Protein AF-A0A7S0MZF5-F1 (afdb_monomer_lite)

Radius of gyration: 17.82 Å; chains: 1; bounding box: 41×43×41 Å

Foldseek 3Di:
DDDDDDPVDDDP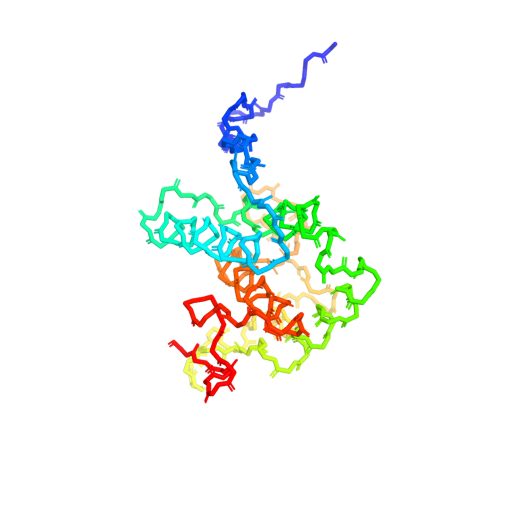DPDVCLPPPPDDLPDDPDLQSLLVSLLVVLLVVVVCVVVVVDDLQSLLPPVLVSSCVSCVVQDDPVVLVVLVVVLCVPQQDDPDDPPDPCVCCDQPPRGVQAPPVQWDQDPVPSDIGHDHPSSSSNLVSLLSSQSRCVVSVRHSVSSANPVCSHDD

Sequence (168 aa):
AACECPPALRPAPAGPRACGPAYSPANASGPSQLASELCAAFTAEQAKLHAGALSDALVGASYVDLFLGRATPLLDPAAAAAANRTFRAQFIFDERRPGDPSRGAGLRPRCQQCEADGKFDDFVSGERVELRDRRFDSVHAFRLIGYLLNLAGYPCRDLFNPAQPRRE

Organism: NCBI:txid1411642

pLDDT: mean 70.51, std 20.25, range [28.73, 96.0]

Secondary structure (DSSP, 8-state):
-PPPPPTT---S--STTTS-S----SS--SHHHHHHHHHHHHHHHHHHHHTT-S-HHHHHHHHHHHHHTT-TTT--HHHHHHHHHHHHHHT----S-TT-HHHHT-STT--SSS-TTSEEE-TTT--EEE---HHHHHHHHHHHHHHHHHHTT---TTT--TTSTT--

Structure (mmCIF, N/CA/C/O backbone):
data_AF-A0A7S0MZF5-F1
#
_entry.id   AF-A0A7S0MZF5-F1
#
loop_
_atom_site.group_PDB
_atom_site.id
_atom_site.type_symbol
_atom_site.label_atom_id
_atom_site.label_alt_id
_atom_site.label_comp_id
_atom_site.label_asym_id
_atom_site.label_entity_id
_atom_site.label_seq_id
_atom_site.pdbx_PDB_ins_code
_atom_site.Cartn_x
_atom_site.Cartn_y
_atom_site.Cartn_z
_atom_site.occupancy
_atom_site.B_iso_or_equiv
_atom_site.auth_seq_id
_atom_site.auth_comp_id
_atom_site.auth_asym_id
_atom_site.auth_atom_id
_atom_site.pdbx_PDB_model_num
ATOM 1 N N . ALA A 1 1 ? -17.175 27.966 -4.322 1.00 33.22 1 ALA A N 1
ATOM 2 C CA . ALA A 1 1 ? -17.728 27.657 -2.991 1.00 33.22 1 ALA A CA 1
ATOM 3 C C . ALA A 1 1 ? -16.681 26.853 -2.233 1.00 33.22 1 ALA A C 1
ATOM 5 O O . ALA A 1 1 ? -16.280 25.807 -2.727 1.00 33.22 1 ALA A O 1
ATOM 6 N N . ALA A 1 2 ? -16.152 27.395 -1.136 1.00 32.72 2 ALA A N 1
ATOM 7 C CA . ALA A 1 2 ? -15.180 26.709 -0.289 1.00 32.72 2 ALA A CA 1
ATOM 8 C C . ALA A 1 2 ? -15.937 25.829 0.716 1.00 32.72 2 ALA A C 1
ATOM 10 O O . ALA A 1 2 ? -16.908 26.288 1.311 1.00 32.72 2 ALA A O 1
ATOM 11 N N . CYS A 1 3 ? -15.533 24.568 0.857 1.00 32.56 3 CYS A N 1
ATOM 12 C CA . CYS A 1 3 ? -16.056 23.686 1.898 1.00 32.56 3 CYS A CA 1
ATOM 13 C C . CYS A 1 3 ? -15.299 23.975 3.198 1.00 32.56 3 CYS A C 1
ATOM 15 O O . CYS A 1 3 ? -14.083 23.791 3.242 1.00 32.56 3 CYS A O 1
ATOM 17 N N . GLU A 1 4 ? -15.998 24.419 4.239 1.00 31.89 4 GLU A N 1
ATOM 18 C CA . GLU A 1 4 ? -15.440 24.541 5.589 1.00 31.89 4 GLU A CA 1
ATOM 19 C C . GLU A 1 4 ? -15.869 23.336 6.434 1.00 31.89 4 GLU A C 1
ATOM 21 O O . GLU A 1 4 ? -17.052 23.004 6.509 1.00 31.89 4 GLU A O 1
ATOM 26 N N . CYS A 1 5 ? -14.898 22.660 7.055 1.00 28.91 5 CYS A N 1
ATOM 27 C CA . CYS A 1 5 ? -15.148 21.552 7.977 1.00 28.91 5 CYS A CA 1
ATOM 28 C C . CYS A 1 5 ? -15.344 22.064 9.421 1.00 28.91 5 CYS A C 1
ATOM 30 O O . CYS A 1 5 ? -14.641 22.992 9.832 1.00 28.91 5 CYS A O 1
ATOM 32 N N . PRO A 1 6 ? -16.236 21.444 10.222 1.00 35.25 6 PRO A N 1
ATOM 33 C CA . PRO A 1 6 ? -16.471 21.816 11.618 1.00 35.25 6 PRO A CA 1
ATOM 34 C C . PRO A 1 6 ? -15.203 21.709 12.488 1.00 35.25 6 PRO A C 1
ATOM 36 O O . PRO A 1 6 ? -14.436 20.759 12.336 1.00 35.25 6 PRO A O 1
ATOM 39 N N . PRO A 1 7 ? -14.990 22.608 13.468 1.00 41.22 7 PRO A N 1
ATOM 40 C CA . PRO A 1 7 ? -13.732 22.724 14.218 1.00 41.22 7 PRO A CA 1
ATOM 41 C C . PRO A 1 7 ? -13.361 21.502 15.079 1.00 41.22 7 PRO A C 1
ATOM 43 O O . PRO A 1 7 ? -12.192 21.353 15.431 1.00 41.22 7 PRO A O 1
ATOM 46 N N . ALA A 1 8 ? -14.320 20.621 15.390 1.00 38.09 8 ALA A N 1
ATOM 47 C CA . ALA A 1 8 ? -14.089 19.361 16.107 1.00 38.09 8 ALA A CA 1
ATOM 48 C C . ALA A 1 8 ? -13.552 18.230 15.203 1.00 38.09 8 ALA A C 1
ATOM 50 O O . ALA A 1 8 ? -12.954 17.274 15.686 1.00 38.09 8 ALA A O 1
ATOM 51 N N . LEU A 1 9 ? -13.710 18.371 13.885 1.00 37.09 9 LEU A N 1
ATOM 52 C CA . LEU A 1 9 ? -13.151 17.511 12.851 1.00 37.09 9 LEU A CA 1
ATOM 53 C C . LEU A 1 9 ? -12.118 18.346 12.101 1.00 37.09 9 LEU A C 1
ATOM 55 O O . LEU A 1 9 ? -12.387 18.850 11.016 1.00 37.09 9 LEU A O 1
ATOM 59 N N . ARG A 1 10 ? -10.934 18.539 12.684 1.00 36.06 10 ARG A N 1
ATOM 60 C CA . ARG A 1 10 ? -9.774 18.983 11.906 1.00 36.06 10 ARG A CA 1
ATOM 61 C C . ARG A 1 10 ? -9.143 17.744 11.262 1.00 36.06 10 ARG A C 1
ATOM 63 O O . ARG A 1 10 ? -8.283 17.134 11.901 1.00 36.06 10 ARG A O 1
ATOM 70 N N . PRO A 1 11 ? -9.502 17.337 10.025 1.00 39.50 11 PRO A N 1
ATOM 71 C CA . PRO A 1 11 ? -8.542 16.587 9.238 1.00 39.50 11 PRO A CA 1
ATOM 72 C C . PRO A 1 11 ? -7.289 17.464 9.146 1.00 39.50 11 PRO A C 1
ATOM 74 O O . PRO A 1 11 ? -7.386 18.690 9.025 1.00 39.50 11 PRO A O 1
ATOM 77 N N . ALA A 1 12 ? -6.113 16.849 9.285 1.00 37.72 12 ALA A N 1
ATOM 78 C CA . ALA A 1 12 ? -4.847 17.541 9.084 1.00 37.72 12 ALA A CA 1
ATOM 79 C C . ALA A 1 12 ? -4.943 18.413 7.813 1.00 37.72 12 ALA A C 1
ATOM 81 O O . ALA A 1 12 ? -5.533 17.967 6.827 1.00 37.72 12 ALA A O 1
ATOM 82 N N . PRO A 1 13 ? -4.450 19.663 7.851 1.00 34.53 13 PRO A N 1
ATOM 83 C CA . PRO A 1 13 ? -4.796 20.694 6.880 1.00 34.53 13 PRO A CA 1
ATOM 84 C C . PRO A 1 13 ? -4.647 20.196 5.440 1.00 34.53 13 PRO A C 1
ATOM 86 O O . PRO A 1 13 ? -3.541 19.880 4.997 1.00 34.53 13 PRO A O 1
ATOM 89 N N . ALA A 1 14 ? -5.766 20.175 4.707 1.00 34.41 14 ALA A N 1
ATOM 90 C CA . ALA A 1 14 ? -5.806 20.021 3.259 1.00 34.41 14 ALA A CA 1
ATOM 91 C C . ALA A 1 14 ? -5.249 21.295 2.602 1.00 34.41 14 ALA A C 1
ATOM 93 O O . ALA A 1 14 ? -5.982 22.165 2.148 1.00 34.41 14 ALA A O 1
ATOM 94 N N . GLY A 1 15 ? -3.926 21.438 2.640 1.00 28.73 15 GLY A N 1
ATOM 95 C CA . GLY A 1 15 ? -3.170 22.443 1.896 1.00 28.73 15 GLY A CA 1
ATOM 96 C C . GLY A 1 15 ? -2.268 21.782 0.849 1.00 28.73 15 GLY A C 1
ATOM 97 O O . GLY A 1 15 ? -2.278 20.560 0.720 1.00 28.73 15 GLY A O 1
ATOM 98 N N . PRO A 1 16 ? -1.389 22.531 0.165 1.00 29.75 16 PRO A N 1
ATOM 99 C CA . PRO A 1 16 ? -0.360 21.974 -0.729 1.00 29.75 16 PRO A CA 1
ATOM 100 C C . PRO A 1 16 ? 0.644 21.020 -0.036 1.00 29.75 16 PRO A C 1
ATOM 102 O O . PRO A 1 16 ? 1.550 20.518 -0.686 1.00 29.75 16 PRO A O 1
ATOM 105 N N . ARG A 1 17 ? 0.485 20.776 1.278 1.00 33.94 17 ARG A N 1
ATOM 106 C CA . ARG A 1 17 ? 1.164 19.743 2.081 1.00 33.94 17 ARG A CA 1
ATOM 107 C C . ARG A 1 17 ? 0.350 18.450 2.283 1.00 33.94 17 ARG A C 1
ATOM 109 O O . ARG A 1 17 ? 0.895 17.490 2.816 1.00 33.94 17 ARG A O 1
ATOM 116 N N . ALA A 1 18 ? -0.940 18.428 1.937 1.00 34.97 18 ALA A N 1
ATOM 117 C CA . ALA A 1 18 ? -1.790 17.233 2.020 1.00 34.97 18 ALA A CA 1
ATOM 118 C C . ALA A 1 18 ? -1.563 16.291 0.836 1.00 34.97 18 ALA A C 1
ATOM 120 O O . ALA A 1 18 ? -1.569 15.072 0.992 1.00 34.97 18 ALA A O 1
ATOM 121 N N . CYS A 1 19 ? -1.243 16.859 -0.324 1.00 35.03 19 CYS A N 1
ATOM 122 C CA . CYS A 1 19 ? -0.355 16.198 -1.258 1.00 35.03 19 CYS A CA 1
ATOM 123 C C . CYS A 1 19 ? 1.027 16.270 -0.604 1.00 35.03 19 CYS A C 1
ATOM 125 O O . CYS A 1 19 ? 1.536 17.370 -0.398 1.00 35.03 19 CYS A O 1
ATOM 127 N N . GLY A 1 20 ? 1.620 15.143 -0.212 1.00 37.50 20 GLY A N 1
ATOM 128 C CA . GLY A 1 20 ? 3.031 15.126 0.182 1.00 37.50 20 GLY A CA 1
ATOM 129 C C . GLY A 1 20 ? 3.921 15.769 -0.900 1.00 37.50 20 GLY A C 1
ATOM 130 O O . GLY A 1 20 ? 3.422 16.137 -1.970 1.00 37.50 20 GLY A O 1
ATOM 131 N N . PRO A 1 21 ? 5.239 15.913 -0.667 1.00 41.22 21 PRO A N 1
ATOM 132 C CA . PRO A 1 21 ? 6.139 16.403 -1.710 1.00 41.22 21 PRO A CA 1
ATOM 133 C C . PRO A 1 21 ? 5.856 15.672 -3.027 1.00 41.22 21 PRO A C 1
ATOM 135 O O . PRO A 1 21 ? 5.532 14.482 -3.018 1.00 41.22 21 PRO A O 1
ATOM 138 N N . ALA A 1 22 ? 5.923 16.381 -4.156 1.00 42.22 22 ALA A N 1
ATOM 139 C CA . ALA A 1 22 ? 5.801 15.738 -5.454 1.00 42.22 22 ALA A CA 1
ATOM 140 C C . ALA A 1 22 ? 6.894 14.670 -5.544 1.00 42.22 22 ALA A C 1
ATOM 142 O O . ALA A 1 22 ? 8.061 14.998 -5.743 1.00 42.22 22 ALA A O 1
ATOM 143 N N . TYR A 1 23 ? 6.545 13.396 -5.344 1.00 48.97 23 TYR A N 1
ATOM 144 C CA . TYR A 1 23 ? 7.491 12.343 -5.650 1.00 48.97 23 TYR A CA 1
ATOM 145 C C . TYR A 1 23 ? 7.514 12.259 -7.175 1.00 48.97 23 TYR A C 1
ATOM 147 O O . TYR A 1 23 ? 6.557 11.822 -7.809 1.00 48.97 23 TYR A O 1
ATOM 155 N N . SER A 1 24 ? 8.565 12.774 -7.780 1.00 49.44 24 SER A N 1
ATOM 156 C CA . SER A 1 24 ? 8.981 12.338 -9.102 1.00 49.44 24 SER A CA 1
ATOM 157 C C . SER A 1 24 ? 10.266 11.557 -8.884 1.00 49.44 24 SER A C 1
ATOM 159 O O . SER A 1 24 ? 11.098 12.026 -8.102 1.00 49.44 24 SER A O 1
ATOM 161 N N . PRO A 1 25 ? 10.437 10.379 -9.509 1.00 56.38 25 PRO A N 1
ATOM 162 C CA . PRO A 1 25 ? 11.751 9.757 -9.571 1.00 56.38 25 PRO A CA 1
ATOM 163 C C . PRO A 1 25 ? 12.695 10.790 -10.182 1.00 56.38 25 PRO A C 1
ATOM 165 O O . PRO A 1 25 ? 12.463 11.272 -11.292 1.00 56.38 25 PRO A O 1
ATOM 168 N N . ALA A 1 26 ? 13.657 11.254 -9.389 1.00 57.75 26 ALA A N 1
ATOM 169 C CA . ALA A 1 26 ? 14.391 12.463 -9.724 1.00 57.75 26 ALA A CA 1
ATOM 170 C C . ALA A 1 26 ? 15.316 12.222 -10.920 1.00 57.75 26 ALA A C 1
ATOM 172 O O . ALA A 1 26 ? 15.573 13.165 -11.658 1.00 57.75 26 ALA A O 1
ATOM 173 N N . ASN A 1 27 ? 15.801 10.984 -11.115 1.00 61.09 27 ASN A N 1
ATOM 174 C CA . ASN A 1 27 ? 16.871 10.687 -12.070 1.00 61.09 27 ASN A CA 1
ATOM 175 C C . ASN A 1 27 ? 16.862 9.242 -12.622 1.00 61.09 27 ASN A C 1
ATOM 177 O O . ASN A 1 27 ? 17.874 8.802 -13.173 1.00 61.09 27 ASN A O 1
ATOM 181 N N . ALA A 1 28 ? 15.766 8.485 -12.495 1.00 65.56 28 ALA A N 1
ATOM 182 C CA . ALA A 1 28 ? 15.746 7.091 -12.932 1.00 65.56 28 ALA A CA 1
ATOM 183 C C . ALA A 1 28 ? 15.903 6.958 -14.459 1.00 65.56 28 ALA A C 1
ATOM 185 O O . ALA A 1 28 ? 15.006 7.300 -15.227 1.00 65.56 28 ALA A O 1
ATOM 186 N N . SER A 1 29 ? 17.028 6.391 -14.897 1.00 74.12 29 SER A N 1
ATOM 187 C CA . SER A 1 29 ? 17.327 6.131 -16.316 1.00 74.12 29 SER A CA 1
ATOM 188 C C . SER A 1 29 ? 16.887 4.741 -16.799 1.00 74.12 29 SER A C 1
ATOM 190 O O . SER A 1 29 ? 17.049 4.406 -17.971 1.00 74.12 29 SER A O 1
ATOM 192 N N . GLY A 1 30 ? 16.298 3.923 -15.918 1.00 84.62 30 GLY A N 1
ATOM 193 C CA . GLY A 1 30 ? 15.778 2.601 -16.266 1.00 84.62 30 GLY A CA 1
ATOM 194 C C . GLY A 1 30 ? 15.015 1.904 -15.130 1.00 84.62 30 GLY A C 1
ATOM 195 O O . GLY A 1 30 ? 14.991 2.410 -14.004 1.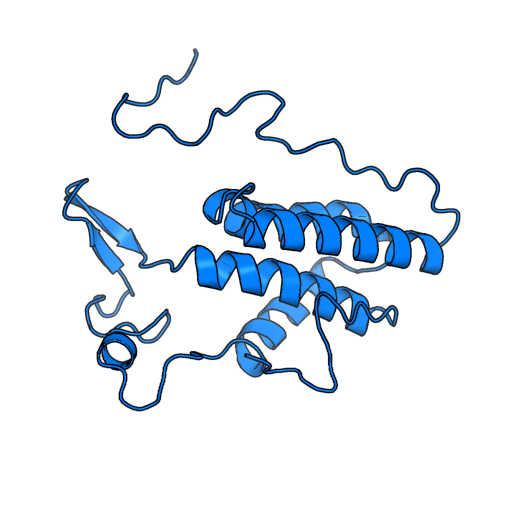00 84.62 30 GLY A O 1
ATOM 196 N N . PRO A 1 31 ? 14.418 0.724 -15.400 1.00 86.38 31 PRO A N 1
ATOM 197 C CA . PRO A 1 31 ? 13.526 0.025 -14.468 1.00 86.38 31 PRO A CA 1
ATOM 198 C C . PRO A 1 31 ? 14.139 -0.263 -13.091 1.00 86.38 31 PRO A C 1
ATOM 200 O O . PRO A 1 31 ? 13.515 0.002 -12.066 1.00 86.38 31 PRO A O 1
ATOM 203 N N . SER A 1 32 ? 15.391 -0.726 -13.043 1.00 89.50 32 SER A N 1
ATOM 204 C CA . SER A 1 32 ? 16.072 -1.034 -11.778 1.00 89.50 32 SER A CA 1
ATOM 205 C C . SER A 1 32 ? 16.346 0.212 -10.929 1.00 89.50 32 SER A C 1
ATOM 207 O O . SER A 1 32 ? 16.192 0.168 -9.710 1.00 89.50 32 SER A O 1
ATOM 209 N N . GLN A 1 33 ? 16.731 1.331 -11.557 1.00 88.25 33 GLN A N 1
ATOM 210 C CA . GLN A 1 33 ? 16.928 2.600 -10.845 1.00 88.25 33 GLN A CA 1
ATOM 211 C C . GLN A 1 33 ? 15.599 3.150 -10.337 1.00 88.25 33 GLN A C 1
ATOM 213 O O . GLN A 1 33 ? 15.518 3.532 -9.175 1.00 88.25 33 GLN A O 1
ATOM 218 N N . LEU A 1 34 ? 14.546 3.107 -11.160 1.00 89.50 34 LEU A N 1
ATOM 219 C CA . LEU A 1 34 ? 13.204 3.507 -10.743 1.00 89.50 34 LEU A CA 1
ATOM 220 C C . LEU A 1 34 ? 12.735 2.687 -9.536 1.00 89.50 34 LEU A C 1
ATOM 222 O O . LEU A 1 34 ? 12.266 3.252 -8.553 1.00 89.50 34 LEU A O 1
ATOM 226 N N . ALA A 1 35 ? 12.905 1.365 -9.571 1.00 92.19 35 ALA A N 1
ATOM 227 C CA . ALA A 1 35 ? 12.523 0.500 -8.461 1.00 92.19 35 ALA A CA 1
ATOM 228 C C . ALA A 1 35 ? 13.323 0.797 -7.181 1.00 92.19 35 ALA A C 1
ATOM 230 O O . ALA A 1 35 ? 12.748 0.821 -6.093 1.00 92.19 35 ALA A O 1
ATOM 231 N N . SER A 1 36 ? 14.627 1.074 -7.302 1.00 91.50 36 SER A N 1
ATOM 232 C CA . SER A 1 36 ? 15.472 1.468 -6.168 1.00 91.50 36 SER A CA 1
ATOM 233 C C . SER A 1 36 ? 15.068 2.825 -5.588 1.00 91.50 36 SER A C 1
ATOM 235 O O . SER A 1 36 ? 15.013 2.968 -4.367 1.00 91.50 36 SER A O 1
ATOM 237 N N . GLU A 1 37 ? 14.770 3.813 -6.437 1.00 91.50 37 GLU A N 1
ATOM 238 C CA . GLU A 1 37 ? 14.294 5.135 -6.015 1.00 91.50 37 GLU A CA 1
ATOM 239 C C . GLU A 1 37 ? 12.939 5.032 -5.307 1.00 91.50 37 GLU A C 1
ATOM 241 O O . GLU A 1 37 ? 12.752 5.624 -4.245 1.00 91.50 37 GLU A O 1
ATOM 246 N N . LEU A 1 38 ? 12.012 4.230 -5.843 1.00 92.12 38 LEU A N 1
ATOM 247 C CA . LEU A 1 38 ? 10.714 3.977 -5.219 1.00 92.12 38 LEU A CA 1
ATOM 248 C C . LEU A 1 38 ? 10.865 3.250 -3.880 1.00 92.12 38 LEU A C 1
ATOM 250 O O . LEU A 1 38 ? 10.254 3.668 -2.900 1.00 92.12 38 LEU A O 1
ATOM 254 N N . CYS A 1 39 ? 11.699 2.210 -3.805 1.00 94.62 39 CYS A N 1
ATOM 255 C CA . CYS A 1 39 ? 11.976 1.518 -2.547 1.00 94.62 39 CYS A CA 1
ATOM 256 C C . CYS A 1 39 ? 12.503 2.496 -1.486 1.00 94.62 39 CYS A C 1
ATOM 258 O O . CYS A 1 39 ? 11.902 2.624 -0.423 1.00 94.62 39 CYS A O 1
ATOM 260 N N . ALA A 1 40 ? 13.550 3.265 -1.801 1.00 93.25 40 ALA A N 1
ATOM 261 C CA . ALA A 1 40 ? 14.124 4.239 -0.874 1.00 93.25 40 ALA A CA 1
ATOM 262 C C . ALA A 1 40 ? 13.106 5.308 -0.436 1.00 93.25 40 ALA A C 1
ATOM 264 O O . ALA A 1 40 ? 13.008 5.621 0.752 1.00 93.25 40 ALA A O 1
ATOM 265 N N . ALA A 1 41 ? 12.320 5.841 -1.377 1.00 91.31 41 ALA A N 1
ATOM 266 C CA . ALA A 1 41 ? 11.315 6.855 -1.087 1.00 91.31 41 ALA A CA 1
ATOM 267 C C . ALA A 1 41 ? 10.239 6.333 -0.126 1.00 91.31 41 ALA A C 1
ATOM 269 O O . ALA A 1 41 ? 9.966 6.967 0.891 1.00 91.31 41 ALA A O 1
ATOM 270 N N . PHE A 1 42 ? 9.651 5.167 -0.402 1.00 92.44 42 PHE A N 1
ATOM 271 C CA . PHE A 1 42 ? 8.574 4.631 0.430 1.00 92.44 42 PHE A CA 1
ATOM 272 C C . PHE A 1 42 ? 9.075 4.059 1.766 1.00 92.44 42 PHE A C 1
ATOM 274 O O . PHE A 1 42 ? 8.356 4.176 2.757 1.00 92.44 42 PHE A O 1
ATOM 281 N N . THR A 1 43 ? 10.314 3.559 1.850 1.00 93.69 43 THR A N 1
ATOM 282 C CA . THR A 1 43 ? 10.965 3.237 3.136 1.00 93.69 43 THR A CA 1
ATOM 283 C C . THR A 1 43 ? 11.132 4.488 4.002 1.00 93.69 43 THR A C 1
ATOM 285 O O . THR A 1 43 ? 10.825 4.466 5.195 1.00 93.69 43 THR A O 1
ATOM 288 N N . ALA A 1 44 ? 11.550 5.616 3.418 1.00 90.56 44 ALA A N 1
ATOM 289 C CA . ALA A 1 44 ? 11.664 6.872 4.159 1.00 90.56 44 ALA A CA 1
ATOM 290 C C . ALA A 1 44 ? 10.301 7.370 4.678 1.00 90.56 44 ALA A C 1
ATOM 292 O O . ALA A 1 44 ? 10.212 7.890 5.790 1.00 90.56 44 ALA A O 1
ATOM 293 N N . GLU A 1 45 ? 9.223 7.191 3.912 1.00 88.56 45 GLU A N 1
ATOM 294 C CA . GLU A 1 45 ? 7.871 7.541 4.366 1.00 88.56 45 GLU A CA 1
ATOM 295 C C . GLU A 1 45 ? 7.337 6.602 5.449 1.00 88.56 45 GLU A C 1
ATOM 297 O O . GLU A 1 45 ? 6.704 7.062 6.401 1.00 88.56 45 GLU A O 1
ATOM 302 N N . GLN A 1 46 ? 7.643 5.307 5.363 1.00 90.31 46 GLN A N 1
ATOM 303 C CA . GLN A 1 46 ? 7.342 4.359 6.430 1.00 90.31 46 GLN A CA 1
ATOM 304 C C . GLN A 1 46 ? 8.043 4.776 7.733 1.00 90.31 46 GLN A C 1
ATOM 306 O O . GLN A 1 46 ? 7.423 4.776 8.797 1.00 90.31 46 GLN A O 1
ATOM 311 N N . ALA A 1 47 ? 9.300 5.228 7.664 1.00 88.12 47 ALA A N 1
ATOM 312 C CA . ALA A 1 47 ? 10.010 5.752 8.830 1.00 88.12 47 ALA A CA 1
ATOM 313 C C . ALA A 1 47 ? 9.313 6.988 9.433 1.00 88.12 47 ALA A C 1
ATOM 315 O O . ALA A 1 47 ? 9.175 7.077 10.653 1.00 88.12 47 ALA A O 1
ATOM 316 N N . LYS A 1 48 ? 8.793 7.910 8.606 1.00 84.12 48 LYS A N 1
ATOM 317 C CA . LYS A 1 48 ? 7.987 9.050 9.090 1.00 84.12 48 LYS A CA 1
ATOM 318 C C . LYS A 1 48 ? 6.682 8.600 9.743 1.00 84.12 48 LYS A C 1
ATOM 320 O O . LYS A 1 48 ? 6.298 9.161 10.769 1.00 84.12 48 LYS A O 1
ATOM 325 N N . LEU A 1 49 ? 6.021 7.586 9.183 1.00 82.81 49 LEU A N 1
ATOM 326 C CA . LEU A 1 49 ? 4.834 6.970 9.773 1.00 82.81 49 LEU A CA 1
ATOM 327 C C . LEU A 1 49 ? 5.150 6.341 11.145 1.00 82.81 49 LEU A C 1
ATOM 329 O O . LEU A 1 49 ? 4.356 6.467 12.077 1.00 82.81 49 LEU A O 1
ATOM 333 N N . HIS A 1 50 ? 6.297 5.674 11.301 1.00 82.06 50 HIS A N 1
ATOM 334 C CA . HIS A 1 50 ? 6.752 5.144 12.594 1.00 82.06 50 HIS A CA 1
ATOM 335 C C . HIS A 1 50 ? 7.136 6.241 13.591 1.00 82.06 50 HIS A C 1
ATOM 337 O O . HIS A 1 50 ? 6.865 6.096 14.779 1.00 82.06 50 HIS A O 1
ATOM 343 N N . ALA A 1 51 ? 7.689 7.356 13.116 1.00 83.00 51 ALA A N 1
ATOM 344 C CA . ALA A 1 51 ? 8.006 8.522 13.937 1.00 83.00 51 ALA A CA 1
ATOM 345 C C . ALA A 1 51 ? 6.777 9.387 14.297 1.00 83.00 51 ALA A C 1
ATOM 347 O O . ALA A 1 51 ? 6.932 10.417 14.950 1.00 83.00 51 ALA A O 1
ATOM 348 N N . GLY A 1 52 ? 5.567 9.022 13.849 1.00 77.38 52 GLY A N 1
ATOM 349 C CA . GLY A 1 52 ? 4.343 9.804 14.075 1.00 77.38 52 GLY A CA 1
ATOM 350 C C . GLY A 1 52 ? 4.274 11.116 13.283 1.00 77.38 52 GLY A C 1
ATOM 351 O O . GLY A 1 52 ? 3.387 11.934 13.510 1.00 77.38 52 GLY A O 1
ATOM 352 N N . ALA A 1 53 ? 5.188 11.325 12.332 1.00 80.56 53 ALA A N 1
ATOM 353 C CA . ALA A 1 53 ? 5.232 12.508 11.475 1.00 80.56 53 ALA A CA 1
ATOM 354 C C . ALA A 1 53 ? 4.265 12.417 10.279 1.00 80.56 53 ALA A C 1
ATOM 356 O O . ALA A 1 53 ? 4.154 13.363 9.498 1.00 80.56 53 ALA A O 1
ATOM 357 N N . LEU A 1 54 ? 3.581 11.280 10.120 1.00 78.12 54 LEU A N 1
ATOM 358 C CA . LEU A 1 54 ? 2.693 11.001 9.001 1.00 78.12 54 LEU A CA 1
ATOM 359 C C . LEU A 1 54 ? 1.373 10.399 9.487 1.00 78.12 54 LEU A C 1
ATOM 361 O O . LEU A 1 54 ? 1.362 9.541 10.363 1.00 78.12 54 LEU A O 1
ATOM 365 N N . SER A 1 55 ? 0.258 10.866 8.923 1.00 81.50 55 SER A N 1
ATOM 366 C CA . SER A 1 55 ? -1.079 10.422 9.327 1.00 81.50 55 SER A CA 1
ATOM 367 C C . SER A 1 55 ? -1.396 9.030 8.786 1.00 81.50 55 SER A C 1
ATOM 369 O O . SER A 1 55 ? -1.392 8.830 7.572 1.00 81.50 55 SER A O 1
ATOM 371 N N . ASP A 1 56 ? -1.787 8.105 9.664 1.00 71.69 56 ASP A N 1
ATOM 372 C CA . ASP A 1 56 ? -2.254 6.767 9.281 1.00 71.69 56 ASP A CA 1
ATOM 373 C C . ASP A 1 56 ? -3.425 6.808 8.283 1.00 71.69 56 ASP A C 1
ATOM 375 O O . ASP A 1 56 ? -3.471 6.030 7.331 1.00 71.69 56 ASP A O 1
ATOM 379 N N . ALA A 1 57 ? -4.344 7.767 8.458 1.00 71.38 57 ALA A N 1
ATOM 380 C CA . ALA A 1 57 ? -5.486 7.956 7.564 1.00 71.38 57 ALA A CA 1
ATOM 381 C C . ALA A 1 57 ? -5.045 8.304 6.135 1.00 71.38 57 ALA A C 1
ATOM 383 O O . ALA A 1 57 ? -5.600 7.781 5.173 1.00 71.38 57 ALA A O 1
ATOM 384 N N . LEU A 1 58 ? -4.032 9.167 6.005 1.00 78.12 58 LEU A N 1
ATOM 385 C CA . LEU A 1 58 ? -3.484 9.572 4.712 1.00 78.12 58 LEU A CA 1
ATOM 386 C C . LEU A 1 58 ? -2.727 8.421 4.039 1.00 78.12 58 LEU A C 1
ATOM 388 O O . LEU A 1 58 ? -2.859 8.223 2.833 1.00 78.12 58 LEU A O 1
ATOM 392 N N . VAL A 1 59 ? -1.957 7.643 4.808 1.00 78.25 59 VAL A N 1
ATOM 393 C CA . VAL A 1 59 ? -1.248 6.475 4.261 1.00 78.25 59 VAL A CA 1
ATOM 394 C C . VAL A 1 59 ? -2.225 5.455 3.712 1.00 78.25 59 VAL A C 1
ATOM 396 O O . VAL A 1 59 ? -2.124 5.089 2.541 1.00 78.25 59 VAL A O 1
ATOM 399 N N . GLY A 1 60 ? -3.176 5.022 4.542 1.00 73.94 60 GLY A N 1
ATOM 400 C CA . GLY A 1 60 ? -4.140 3.995 4.162 1.00 73.94 60 GLY A CA 1
ATOM 401 C C . GLY A 1 60 ? -5.013 4.404 2.974 1.00 73.94 60 GLY A C 1
ATOM 402 O O . GLY A 1 60 ? -5.426 3.541 2.205 1.00 73.94 60 GLY A O 1
ATOM 403 N N . ALA A 1 61 ? -5.266 5.706 2.798 1.00 71.81 61 ALA A N 1
ATOM 404 C CA . ALA A 1 61 ? -6.084 6.218 1.704 1.00 71.81 61 ALA A CA 1
ATOM 405 C C . ALA A 1 61 ? -5.327 6.388 0.377 1.00 71.81 61 ALA A C 1
ATOM 407 O O . ALA A 1 61 ? -5.940 6.204 -0.668 1.00 71.81 61 ALA A O 1
ATOM 408 N N . SER A 1 62 ? -4.037 6.753 0.401 1.00 80.06 62 SER A N 1
ATOM 409 C CA . SER A 1 62 ? -3.415 7.371 -0.786 1.00 80.06 62 SER A CA 1
ATOM 410 C C . SER A 1 62 ? -2.057 6.800 -1.193 1.00 80.06 62 SER A C 1
ATOM 412 O O . SER A 1 62 ? -1.635 6.994 -2.332 1.00 80.06 62 SER A O 1
ATOM 414 N N . TYR A 1 63 ? -1.322 6.129 -0.301 1.00 87.75 63 TYR A N 1
ATOM 415 C CA . TYR A 1 63 ? 0.090 5.810 -0.569 1.00 87.75 63 TYR A CA 1
ATOM 416 C C . TYR A 1 63 ? 0.287 4.692 -1.593 1.00 87.75 63 TYR A C 1
ATOM 418 O O . TYR A 1 63 ? 1.256 4.722 -2.352 1.00 87.75 63 TYR A O 1
ATOM 426 N N . VAL A 1 64 ? -0.648 3.744 -1.660 1.00 88.50 64 VAL A N 1
ATOM 427 C CA . VAL A 1 64 ? -0.637 2.698 -2.691 1.00 88.50 64 VAL A CA 1
ATOM 428 C C . VAL A 1 64 ? -0.886 3.312 -4.068 1.00 88.50 64 VAL A C 1
ATOM 430 O O . VAL A 1 64 ? -0.130 3.035 -4.992 1.00 88.50 64 VAL A O 1
ATOM 433 N N . ASP A 1 65 ? -1.862 4.210 -4.202 1.00 85.38 65 ASP A N 1
ATOM 434 C CA . ASP A 1 65 ? -2.155 4.880 -5.477 1.00 85.38 65 ASP A CA 1
ATOM 435 C C . ASP A 1 65 ? -0.999 5.786 -5.918 1.00 85.38 65 ASP A C 1
ATOM 437 O O . ASP A 1 65 ? -0.597 5.785 -7.083 1.00 85.38 65 ASP A O 1
ATOM 441 N N . LEU A 1 66 ? -0.396 6.503 -4.965 1.00 86.69 66 LEU A N 1
ATOM 442 C CA . LEU A 1 66 ? 0.814 7.295 -5.184 1.00 86.69 66 LEU A CA 1
ATOM 443 C C . LEU A 1 66 ? 2.001 6.445 -5.654 1.00 86.69 66 LEU A C 1
ATOM 445 O O . LEU A 1 66 ? 2.823 6.925 -6.437 1.00 86.69 66 LEU A O 1
ATOM 449 N N . PHE A 1 67 ? 2.129 5.213 -5.163 1.00 90.44 67 PHE A N 1
ATOM 450 C CA . PHE A 1 67 ? 3.134 4.271 -5.643 1.00 90.44 67 PHE A CA 1
ATOM 451 C C . PHE A 1 67 ? 2.798 3.792 -7.059 1.00 90.44 67 PHE A C 1
ATOM 453 O O . PHE A 1 67 ? 3.636 3.901 -7.954 1.00 90.44 67 PHE A O 1
ATOM 460 N N . LEU A 1 68 ? 1.567 3.325 -7.285 1.00 88.06 68 LEU A N 1
ATOM 461 C CA . LEU A 1 68 ? 1.129 2.778 -8.570 1.00 88.06 68 LEU A CA 1
ATOM 462 C C . LEU A 1 68 ? 1.247 3.794 -9.705 1.00 88.06 68 LEU A C 1
ATOM 464 O O . LEU A 1 68 ? 1.725 3.438 -10.777 1.00 88.06 68 LEU A O 1
ATOM 468 N N . GLY A 1 69 ? 0.914 5.065 -9.462 1.00 83.81 69 GLY A N 1
ATOM 469 C CA . GLY A 1 69 ? 1.065 6.130 -10.458 1.00 83.81 69 GLY A CA 1
ATOM 470 C C . GLY A 1 69 ? 2.508 6.337 -10.942 1.00 83.81 69 GLY A C 1
ATOM 471 O O . GLY A 1 69 ? 2.717 6.837 -12.043 1.00 83.81 69 GLY A O 1
ATOM 472 N N . ARG A 1 70 ? 3.507 5.924 -10.151 1.00 84.62 70 ARG A N 1
ATOM 473 C CA . ARG A 1 70 ? 4.944 6.055 -10.466 1.00 84.62 70 ARG A CA 1
ATOM 474 C C . ARG A 1 70 ? 5.580 4.755 -10.911 1.00 84.62 70 ARG A C 1
ATOM 476 O O . ARG A 1 70 ? 6.572 4.767 -11.631 1.00 84.62 70 ARG A O 1
ATOM 483 N N . ALA A 1 71 ? 5.015 3.644 -10.464 1.00 87.81 71 ALA A N 1
ATOM 484 C CA . ALA A 1 71 ? 5.453 2.312 -10.820 1.00 87.81 71 ALA A CA 1
ATOM 485 C C . ALA A 1 71 ? 4.833 1.825 -12.138 1.00 87.81 71 ALA A C 1
ATOM 487 O O . ALA A 1 71 ? 5.058 0.676 -12.493 1.00 87.81 71 ALA A O 1
ATOM 488 N N . THR A 1 72 ? 4.105 2.664 -12.886 1.00 83.19 72 THR A N 1
ATOM 489 C CA . THR A 1 72 ? 3.538 2.312 -14.203 1.00 83.19 72 THR A CA 1
ATOM 490 C C . THR A 1 72 ? 4.546 1.696 -15.187 1.00 83.19 72 THR A C 1
ATOM 492 O O . THR A 1 72 ? 4.140 0.795 -15.916 1.00 83.19 72 THR A O 1
ATOM 495 N N . PRO A 1 73 ? 5.851 2.060 -15.209 1.00 84.62 73 PRO A N 1
ATOM 496 C CA . PRO A 1 73 ? 6.824 1.381 -16.072 1.00 84.62 73 PRO A CA 1
ATOM 497 C C . PRO A 1 73 ? 7.253 -0.004 -15.558 1.00 84.62 73 PRO A C 1
ATOM 499 O O . PRO A 1 73 ? 7.898 -0.751 -16.286 1.00 84.62 73 PRO A O 1
ATOM 502 N N . LEU A 1 74 ? 6.954 -0.326 -14.296 1.00 86.00 74 LEU A N 1
ATOM 503 C CA . LEU A 1 74 ? 7.353 -1.561 -13.612 1.00 86.00 74 LEU A CA 1
ATOM 504 C C . LEU A 1 74 ? 6.187 -2.538 -13.428 1.00 86.00 74 LEU A C 1
ATOM 506 O O . LEU A 1 74 ? 6.405 -3.740 -13.301 1.00 86.00 74 LEU A O 1
ATOM 510 N N . LEU A 1 75 ? 4.964 -2.019 -13.333 1.00 89.44 75 LEU A N 1
ATOM 511 C CA . LEU A 1 75 ? 3.791 -2.742 -12.865 1.00 89.44 75 LEU A CA 1
ATOM 512 C C . LEU A 1 75 ? 2.573 -2.420 -13.721 1.00 89.44 75 LEU A C 1
ATOM 514 O O . LEU A 1 75 ? 2.206 -1.260 -13.905 1.00 89.44 75 LEU A O 1
ATOM 518 N N . ASP A 1 76 ? 1.887 -3.477 -14.145 1.00 86.81 76 ASP A N 1
ATOM 519 C CA . ASP A 1 76 ? 0.548 -3.371 -14.704 1.00 86.81 76 ASP A CA 1
ATOM 520 C C . ASP A 1 76 ? -0.484 -3.108 -13.581 1.00 86.81 76 ASP A C 1
ATOM 522 O O . ASP A 1 76 ? -0.522 -3.858 -12.596 1.00 86.81 76 ASP A O 1
ATOM 526 N N . PRO A 1 77 ? -1.346 -2.079 -13.698 1.00 81.69 77 PRO A N 1
ATOM 527 C CA . PRO A 1 77 ? -2.343 -1.763 -12.675 1.00 81.69 77 PRO A CA 1
ATOM 528 C C . PRO A 1 77 ? -3.320 -2.907 -12.372 1.00 81.69 77 PRO A C 1
ATOM 530 O O . PRO A 1 77 ? -3.702 -3.099 -11.213 1.00 81.69 77 PRO A O 1
ATOM 533 N N . ALA A 1 78 ? -3.721 -3.697 -13.376 1.00 83.56 78 ALA A N 1
ATOM 534 C CA . ALA A 1 78 ? -4.644 -4.811 -13.161 1.00 83.56 78 ALA A CA 1
ATOM 535 C C . ALA A 1 78 ? -3.961 -5.962 -12.403 1.00 83.56 78 ALA A C 1
ATOM 537 O O . ALA A 1 78 ? -4.541 -6.519 -11.460 1.00 83.56 78 ALA A O 1
ATOM 538 N N . ALA A 1 79 ? -2.706 -6.264 -12.742 1.00 84.12 79 ALA A N 1
ATOM 539 C CA . ALA A 1 79 ? -1.867 -7.200 -12.006 1.00 84.12 79 ALA A CA 1
ATOM 540 C C . ALA A 1 79 ? -1.629 -6.736 -10.560 1.00 84.12 79 ALA A C 1
ATOM 542 O O . ALA A 1 79 ? -1.743 -7.541 -9.634 1.00 84.12 79 ALA A O 1
ATOM 543 N N . ALA A 1 80 ? -1.390 -5.441 -10.336 1.00 87.50 80 ALA A N 1
ATOM 544 C CA . ALA A 1 80 ? -1.230 -4.884 -8.994 1.00 87.50 80 ALA A CA 1
ATOM 545 C C . ALA A 1 80 ? -2.514 -5.001 -8.151 1.00 87.50 80 ALA A C 1
ATOM 547 O O . ALA A 1 80 ? -2.459 -5.362 -6.972 1.00 87.50 80 ALA A O 1
ATOM 548 N N . ALA A 1 81 ? -3.687 -4.781 -8.752 1.00 85.75 81 ALA A N 1
ATOM 549 C CA . ALA A 1 81 ? -4.969 -4.981 -8.079 1.00 85.75 81 ALA A CA 1
ATOM 550 C C . ALA A 1 81 ? -5.211 -6.458 -7.712 1.00 85.75 81 ALA A C 1
ATOM 552 O O . ALA A 1 81 ? -5.716 -6.756 -6.625 1.00 85.75 81 ALA A O 1
ATOM 553 N N . ALA A 1 82 ? -4.837 -7.395 -8.590 1.00 84.06 82 ALA A N 1
ATOM 554 C CA . ALA A 1 82 ? -4.887 -8.826 -8.290 1.00 84.06 82 ALA A CA 1
ATOM 555 C C . ALA A 1 82 ? -3.912 -9.212 -7.169 1.00 84.06 82 ALA A C 1
ATOM 557 O O . ALA A 1 82 ? -4.299 -9.906 -6.227 1.00 84.06 82 ALA A O 1
ATOM 558 N N . ALA A 1 83 ? -2.686 -8.693 -7.218 1.00 89.44 83 ALA A N 1
ATOM 559 C CA . ALA A 1 83 ? -1.669 -8.891 -6.197 1.00 89.44 83 ALA A CA 1
ATOM 560 C C . ALA A 1 83 ? -2.111 -8.359 -4.824 1.00 89.44 83 ALA A C 1
ATOM 562 O O . ALA A 1 83 ? -1.891 -9.038 -3.827 1.00 89.44 83 ALA A O 1
ATOM 563 N N . ASN A 1 84 ? -2.797 -7.213 -4.758 1.00 88.06 84 ASN A N 1
ATOM 564 C CA . ASN A 1 84 ? -3.362 -6.685 -3.512 1.00 88.06 84 ASN A CA 1
ATOM 565 C C . ASN A 1 84 ? -4.373 -7.660 -2.885 1.00 88.06 84 ASN A C 1
ATOM 567 O O . ASN A 1 84 ? -4.297 -7.941 -1.690 1.00 88.06 84 ASN A O 1
ATOM 571 N N . ARG A 1 85 ? -5.274 -8.254 -3.682 1.00 82.75 85 ARG A N 1
ATOM 572 C CA . ARG A 1 85 ? -6.216 -9.271 -3.173 1.00 82.75 85 ARG A CA 1
ATOM 573 C C . ARG A 1 85 ? -5.479 -10.471 -2.577 1.00 82.75 85 ARG A C 1
ATOM 575 O O . ARG A 1 85 ? -5.803 -10.890 -1.469 1.00 82.75 85 ARG A O 1
ATOM 582 N N . THR A 1 86 ? -4.460 -10.977 -3.272 1.00 85.75 86 THR A N 1
ATOM 583 C CA . THR A 1 86 ? -3.612 -12.070 -2.770 1.00 85.75 86 THR A CA 1
ATOM 584 C C . THR A 1 86 ? -2.874 -11.671 -1.495 1.00 85.75 86 THR A C 1
ATOM 586 O O . THR A 1 86 ? -2.895 -12.415 -0.518 1.00 85.75 86 THR A O 1
ATOM 589 N N . PHE A 1 87 ? -2.275 -10.479 -1.470 1.00 87.00 87 PHE A N 1
ATOM 590 C CA . PHE A 1 87 ? -1.537 -9.962 -0.322 1.00 87.00 87 PHE A CA 1
ATOM 591 C C . PHE A 1 87 ? -2.417 -9.889 0.925 1.00 87.00 87 PHE A C 1
ATOM 593 O O . PHE A 1 87 ? -2.057 -10.421 1.975 1.00 87.00 87 PHE A O 1
ATOM 600 N N . ARG A 1 88 ? -3.611 -9.305 0.784 1.00 81.06 88 ARG A N 1
ATOM 601 C CA . ARG A 1 88 ? -4.592 -9.206 1.868 1.00 81.06 88 ARG A CA 1
ATOM 602 C C . ARG A 1 88 ? -5.073 -10.571 2.352 1.00 81.06 88 ARG A C 1
ATOM 604 O O . ARG A 1 88 ? -5.319 -10.728 3.539 1.00 81.06 88 ARG A O 1
ATOM 611 N N . ALA A 1 89 ? -5.183 -11.555 1.462 1.00 76.38 89 ALA A N 1
ATOM 612 C CA . ALA A 1 89 ? -5.606 -12.903 1.827 1.00 76.38 89 ALA A CA 1
ATOM 613 C C . ALA A 1 89 ? -4.503 -13.739 2.506 1.00 76.38 89 ALA A C 1
ATOM 615 O O . ALA A 1 89 ? -4.816 -14.604 3.319 1.00 76.38 89 ALA A O 1
ATOM 616 N N . GLN A 1 90 ? -3.229 -13.529 2.158 1.00 78.75 90 GLN A N 1
ATOM 617 C CA . GLN A 1 90 ? -2.139 -14.441 2.542 1.00 78.75 90 GLN A CA 1
ATOM 618 C C . GLN A 1 90 ? -1.166 -13.877 3.584 1.00 78.75 90 GLN A C 1
ATOM 620 O O . GLN A 1 90 ? -0.592 -14.648 4.366 1.00 78.75 90 GLN A O 1
ATOM 625 N N . PHE A 1 91 ? -0.952 -12.559 3.575 1.00 76.69 91 PHE A N 1
ATOM 626 C CA . PHE A 1 91 ? 0.154 -11.908 4.287 1.00 76.69 91 PHE A CA 1
ATOM 627 C C . PHE A 1 91 ? -0.289 -10.848 5.296 1.00 76.69 91 PHE A C 1
ATOM 629 O O . PHE A 1 91 ? 0.528 -10.426 6.113 1.00 76.69 91 PHE A O 1
ATOM 636 N N . ILE A 1 92 ? -1.564 -10.455 5.281 1.00 74.75 92 ILE A N 1
ATOM 637 C CA . ILE A 1 92 ? -2.184 -9.688 6.364 1.00 74.75 92 ILE A CA 1
ATOM 638 C C . ILE A 1 92 ? -2.739 -10.676 7.395 1.00 74.75 92 ILE A C 1
ATOM 640 O O . ILE A 1 92 ? -3.507 -11.574 7.053 1.00 74.75 92 ILE A O 1
ATOM 644 N N . PHE A 1 93 ? -2.341 -10.530 8.656 1.00 65.94 93 PHE A N 1
ATOM 645 C CA . PHE A 1 93 ? -2.794 -11.369 9.764 1.00 65.94 93 PHE A CA 1
ATOM 646 C C . PHE A 1 93 ? -2.938 -10.519 11.027 1.00 65.94 93 PHE A C 1
ATOM 648 O O . PHE A 1 93 ? -2.268 -9.508 11.191 1.00 65.94 93 PHE A O 1
ATOM 655 N N . ASP A 1 94 ? -3.853 -10.925 11.905 1.00 60.84 94 ASP A N 1
ATOM 656 C CA . ASP A 1 94 ? -4.072 -10.274 13.194 1.00 60.84 94 ASP A CA 1
ATOM 657 C C . ASP A 1 94 ? -2.951 -10.675 14.168 1.00 60.84 94 ASP A C 1
ATOM 659 O O . ASP A 1 94 ? -2.983 -11.766 14.749 1.00 60.84 94 ASP A O 1
ATOM 663 N N . GLU A 1 95 ? -1.960 -9.794 14.301 1.00 54.91 95 GLU A N 1
ATOM 664 C CA . GLU A 1 95 ? -0.738 -9.937 15.112 1.00 54.91 95 GLU A CA 1
ATOM 665 C C . GLU A 1 95 ? -0.978 -9.858 16.632 1.00 54.91 95 GLU A C 1
ATOM 667 O O . GLU A 1 95 ? -0.057 -10.051 17.426 1.00 54.91 95 GLU A O 1
ATOM 672 N N . ARG A 1 96 ? -2.210 -9.607 17.089 1.00 55.69 96 ARG A N 1
ATOM 673 C CA . ARG A 1 96 ? -2.502 -9.555 18.528 1.00 55.69 96 ARG A CA 1
ATOM 674 C C . ARG A 1 96 ? -2.317 -10.935 19.174 1.00 55.69 96 ARG A C 1
ATOM 676 O O . ARG A 1 96 ? -2.519 -11.974 18.538 1.00 55.69 96 ARG A O 1
ATOM 683 N N . ARG A 1 97 ? -1.956 -10.973 20.465 1.00 47.12 97 ARG A N 1
ATOM 684 C CA . ARG A 1 97 ? -1.682 -12.231 21.197 1.00 47.12 97 ARG A CA 1
ATOM 685 C C . ARG A 1 97 ? -2.907 -13.154 21.184 1.00 47.12 97 ARG A C 1
ATOM 687 O O . ARG A 1 97 ? -4.000 -12.656 21.413 1.00 47.12 97 ARG A O 1
ATOM 694 N N . PRO A 1 98 ? -2.775 -14.489 21.043 1.00 49.12 98 PRO A N 1
ATOM 695 C CA . PRO A 1 98 ? -3.920 -15.408 20.969 1.00 49.12 98 PRO A CA 1
ATOM 696 C C . PRO A 1 98 ? -4.991 -15.278 22.070 1.00 49.12 98 PRO A C 1
ATOM 698 O O . PRO A 1 98 ? -6.134 -15.642 21.816 1.00 49.12 98 PRO A O 1
ATOM 701 N N . GLY A 1 99 ? -4.646 -14.745 23.250 1.00 45.31 99 GLY A N 1
ATOM 702 C CA . GLY A 1 99 ? -5.573 -14.459 24.355 1.00 45.31 99 GLY A CA 1
ATOM 703 C C . GLY A 1 99 ? -5.887 -12.974 24.590 1.00 45.31 99 GLY A C 1
ATOM 704 O O . GLY A 1 99 ? -6.446 -12.640 25.628 1.00 45.31 99 GLY A O 1
ATOM 705 N N . ASP A 1 100 ? -5.497 -12.077 23.684 1.00 46.31 100 ASP A N 1
ATOM 706 C CA . ASP A 1 100 ? -5.839 -10.656 23.757 1.00 46.31 100 ASP A CA 1
ATOM 707 C C . ASP A 1 100 ? -7.367 -10.493 23.621 1.00 46.31 100 ASP A C 1
ATOM 709 O O . ASP A 1 100 ? -7.925 -10.907 22.598 1.00 46.31 100 ASP A O 1
ATOM 713 N N . PRO A 1 101 ? -8.063 -9.894 24.608 1.00 46.62 101 PRO A N 1
ATOM 714 C CA . PRO A 1 101 ? -9.515 -9.712 24.567 1.00 46.62 101 PRO A CA 1
ATOM 715 C C . PRO A 1 101 ? -9.997 -8.971 23.314 1.00 46.62 101 PRO A C 1
ATOM 717 O O . PRO A 1 101 ? -11.098 -9.216 22.821 1.00 46.62 101 PRO A O 1
ATOM 720 N N . SER A 1 102 ? -9.157 -8.100 22.749 1.00 50.12 102 SER A N 1
ATOM 721 C CA . SER A 1 102 ? -9.484 -7.356 21.537 1.00 50.12 102 SER A CA 1
ATOM 722 C C . SER A 1 102 ? -9.465 -8.227 20.271 1.00 50.12 102 SER A C 1
ATOM 724 O O . SER A 1 102 ? -10.098 -7.849 19.284 1.00 50.12 102 SER A O 1
ATOM 726 N N . ARG A 1 103 ? -8.843 -9.422 20.276 1.00 50.94 103 ARG A N 1
ATOM 727 C CA . ARG A 1 103 ? -8.931 -10.375 19.146 1.00 50.94 103 ARG A CA 1
ATOM 728 C C . ARG A 1 103 ? -10.335 -10.884 18.903 1.00 50.94 103 ARG A C 1
ATOM 730 O O . ARG A 1 103 ? -10.713 -11.026 17.745 1.00 50.94 103 ARG A O 1
ATOM 737 N N . GLY A 1 104 ? -11.112 -11.100 19.968 1.00 45.25 104 GLY A N 1
ATOM 738 C CA . GLY A 1 104 ? -12.542 -11.394 19.853 1.00 45.25 104 GLY A CA 1
ATOM 739 C C . GLY A 1 104 ? -13.253 -10.258 19.126 1.00 45.25 104 GLY A C 1
ATOM 740 O O . GLY A 1 104 ? -13.946 -10.488 18.143 1.00 45.25 104 GLY A O 1
ATOM 741 N N . ALA A 1 105 ? -12.948 -9.015 19.506 1.00 48.19 105 ALA A N 1
ATOM 742 C CA . ALA A 1 1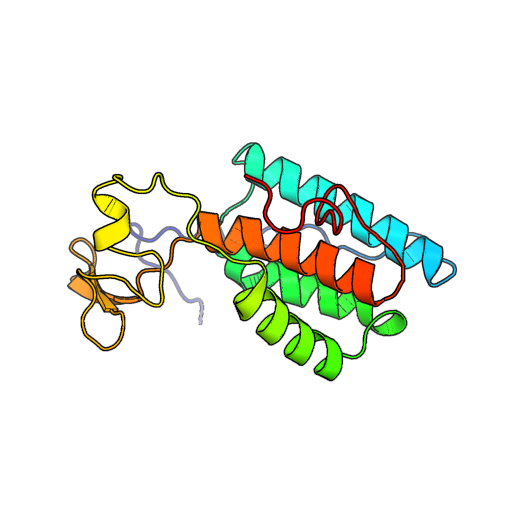05 ? -13.471 -7.819 18.861 1.00 48.19 105 ALA A CA 1
ATOM 743 C C . ALA A 1 105 ? -12.973 -7.588 17.428 1.00 48.19 105 ALA A C 1
ATOM 745 O O . ALA A 1 105 ? -13.552 -6.718 16.804 1.00 48.19 105 ALA A O 1
ATOM 746 N N . GLY A 1 106 ? -11.993 -8.358 16.919 1.00 48.22 106 GLY A N 1
ATOM 747 C CA . GLY A 1 106 ? -11.478 -8.395 15.542 1.00 48.22 106 GLY A CA 1
ATOM 748 C C . GLY A 1 106 ? -10.990 -7.072 14.932 1.00 48.22 106 GLY A C 1
ATOM 749 O O . GLY A 1 106 ? -11.555 -6.008 15.122 1.00 48.22 106 GLY A O 1
ATOM 750 N N . LEU A 1 107 ? -9.938 -7.141 14.124 1.00 56.06 107 LEU A N 1
ATOM 751 C CA . LEU A 1 107 ? -9.637 -6.126 13.113 1.00 56.06 107 LEU A CA 1
ATOM 752 C C . LEU A 1 107 ? -10.122 -6.746 11.803 1.00 56.06 107 LEU A C 1
ATOM 754 O O . LEU A 1 107 ? -9.832 -7.916 11.558 1.00 56.06 107 LEU A O 1
ATOM 758 N N . ARG A 1 108 ? -11.014 -6.064 11.071 1.00 51.81 108 ARG A N 1
ATOM 759 C CA . ARG A 1 108 ? -11.873 -6.669 10.025 1.00 51.81 108 ARG A CA 1
ATOM 760 C C . ARG A 1 108 ? -11.157 -7.719 9.137 1.00 51.81 108 ARG A C 1
ATOM 762 O O . ARG A 1 108 ? -9.993 -7.535 8.795 1.00 51.81 108 ARG A O 1
ATOM 769 N N . PRO A 1 109 ? -11.871 -8.783 8.692 1.00 39.81 109 PRO A N 1
ATOM 770 C CA . PRO A 1 109 ? -13.332 -8.873 8.588 1.00 39.81 109 PRO A CA 1
ATOM 771 C C . PRO A 1 109 ? -14.041 -9.610 9.744 1.00 39.81 109 PRO A C 1
ATOM 773 O O . PRO A 1 109 ? -15.167 -10.052 9.561 1.00 39.81 109 PRO A O 1
ATOM 776 N N . ARG A 1 110 ? -13.431 -9.772 10.928 1.00 42.56 110 ARG A N 1
ATOM 777 C CA . ARG A 1 110 ? -14.024 -10.568 12.032 1.00 42.56 110 ARG A CA 1
ATOM 778 C C . ARG A 1 110 ? -14.235 -9.802 13.334 1.00 42.56 110 ARG A C 1
ATOM 780 O O . ARG A 1 110 ? -13.980 -10.330 14.409 1.00 42.56 110 ARG A O 1
ATOM 787 N N . CYS A 1 111 ? -14.662 -8.552 13.230 1.00 47.59 111 CYS A N 1
ATOM 788 C CA . CYS A 1 111 ? -14.920 -7.740 14.408 1.00 47.59 111 CYS A CA 1
ATOM 789 C C . CYS A 1 111 ? -16.198 -8.199 15.140 1.00 47.59 111 CYS A C 1
ATOM 791 O O . CYS A 1 111 ? -17.254 -8.168 14.523 1.00 47.59 111 CYS A O 1
ATOM 793 N N . GLN A 1 112 ? -16.128 -8.657 16.406 1.00 43.38 112 GLN A N 1
ATOM 794 C CA . GLN A 1 112 ? -17.307 -9.156 17.159 1.00 43.38 112 GLN A CA 1
ATOM 795 C C . GLN A 1 112 ? -18.278 -8.065 17.626 1.00 43.38 112 GLN A C 1
ATOM 797 O O . GLN A 1 112 ? -19.443 -8.371 17.854 1.00 43.38 112 GLN A O 1
ATOM 802 N N . GLN A 1 113 ? -17.805 -6.833 17.839 1.00 49.94 113 GLN A N 1
ATOM 803 C CA . GLN A 1 113 ? -18.668 -5.707 18.239 1.00 49.94 113 GLN A CA 1
ATOM 804 C C . GLN A 1 113 ? -19.218 -4.939 17.044 1.00 49.94 113 GLN A C 1
ATOM 806 O O . GLN A 1 113 ? -20.122 -4.122 17.181 1.00 49.94 113 GLN A O 1
ATOM 811 N N . CYS A 1 114 ? -18.655 -5.204 15.874 1.00 50.25 114 CYS A N 1
ATOM 812 C CA . CYS A 1 114 ? -19.219 -4.736 14.642 1.00 50.25 114 CYS A CA 1
ATOM 813 C C . CYS A 1 114 ? -20.414 -5.625 14.309 1.00 50.25 114 CYS A C 1
ATOM 815 O O . CYS A 1 114 ? -20.366 -6.843 14.501 1.00 50.25 114 CYS A O 1
ATOM 817 N N . GLU A 1 115 ? -21.478 -5.032 13.787 1.00 54.22 115 GLU A N 1
ATOM 818 C CA . GLU A 1 115 ? -22.582 -5.822 13.260 1.00 54.22 115 GLU A CA 1
ATOM 819 C C . GLU A 1 115 ? -22.113 -6.734 12.112 1.00 54.22 115 GLU A C 1
ATOM 821 O O . GLU A 1 115 ? -20.969 -6.664 11.656 1.00 54.22 115 GLU A O 1
ATOM 826 N N . ALA A 1 116 ? -22.988 -7.610 11.613 1.00 56.28 116 ALA A N 1
ATOM 827 C CA . ALA A 1 116 ? -22.655 -8.538 10.526 1.00 56.28 116 ALA A CA 1
ATOM 828 C C . ALA A 1 116 ? -22.111 -7.836 9.259 1.00 56.28 116 ALA A C 1
ATOM 830 O O . ALA A 1 116 ? -21.405 -8.457 8.464 1.00 56.28 116 ALA A O 1
ATOM 831 N N . ASP A 1 117 ? -22.402 -6.541 9.082 1.00 58.16 117 ASP A N 1
ATOM 832 C CA . ASP A 1 117 ? -21.871 -5.688 8.015 1.00 58.16 117 ASP A CA 1
ATOM 833 C C . ASP A 1 117 ? -20.503 -5.052 8.343 1.00 58.16 117 ASP A C 1
ATOM 835 O O . ASP A 1 117 ? -19.914 -4.389 7.491 1.00 58.16 117 ASP A O 1
ATOM 839 N N . GLY A 1 118 ? -19.951 -5.269 9.537 1.00 53.97 118 GLY A N 1
ATOM 840 C CA . GLY A 1 118 ? -18.655 -4.763 9.982 1.00 53.97 118 GLY A CA 1
ATOM 841 C C . GLY A 1 118 ? -18.643 -3.287 10.397 1.00 53.97 118 GLY A C 1
ATOM 842 O O . GLY A 1 118 ? -17.571 -2.674 10.361 1.00 53.97 118 GLY A O 1
ATOM 843 N N . LYS A 1 119 ? -19.800 -2.720 10.760 1.00 64.06 119 LYS A N 1
ATOM 844 C CA . LYS A 1 119 ? -19.945 -1.328 11.216 1.00 64.06 119 LYS A CA 1
ATOM 845 C C . LYS A 1 119 ? -20.272 -1.224 12.708 1.00 64.06 119 LYS A C 1
ATOM 847 O O . LYS A 1 119 ? -20.767 -2.183 13.294 1.00 64.06 119 LYS A O 1
ATOM 852 N N . PHE A 1 120 ? -20.001 -0.058 13.293 1.00 64.50 120 PHE A N 1
ATOM 853 C CA . PHE A 1 120 ? -20.366 0.312 14.662 1.00 64.50 120 PHE A CA 1
ATOM 854 C C . PHE A 1 120 ? -20.876 1.759 14.712 1.00 64.50 120 PHE A C 1
ATOM 856 O O . PHE A 1 120 ? -20.565 2.553 13.822 1.00 64.50 120 PHE A O 1
ATOM 863 N N . ASP A 1 121 ? -21.644 2.094 15.745 1.00 66.81 121 ASP A N 1
ATOM 864 C CA . ASP A 1 121 ? -22.069 3.470 15.998 1.00 66.81 121 ASP A CA 1
ATOM 865 C C . ASP A 1 121 ? -20.949 4.209 16.738 1.00 66.81 121 ASP A C 1
ATOM 867 O O . ASP A 1 121 ? -20.583 3.857 17.864 1.00 66.81 121 ASP A O 1
ATOM 871 N N . ASP A 1 122 ? -20.358 5.213 16.093 1.00 62.00 122 ASP A N 1
ATOM 872 C CA . ASP A 1 122 ? -19.330 6.037 16.715 1.00 62.00 122 ASP A CA 1
ATOM 873 C C . ASP A 1 122 ? -19.949 6.902 17.814 1.00 62.00 122 ASP A C 1
ATOM 875 O O . ASP A 1 122 ? -20.799 7.748 17.555 1.00 62.00 122 ASP A O 1
ATOM 879 N N . PHE A 1 123 ? -19.492 6.727 19.053 1.00 59.47 123 PHE A N 1
ATOM 880 C CA . PHE A 1 123 ? -20.018 7.462 20.204 1.00 59.47 123 PHE A CA 1
ATOM 881 C C . PHE A 1 123 ? -19.803 8.982 20.100 1.00 59.47 123 PHE A C 1
ATOM 883 O O . PHE A 1 123 ? -20.523 9.748 20.737 1.00 59.47 123 PHE A O 1
ATOM 890 N N . VAL A 1 124 ? -18.818 9.431 19.312 1.00 59.31 124 VAL A N 1
ATOM 891 C CA . VAL A 1 124 ? -18.503 10.858 19.158 1.00 59.31 124 VAL A CA 1
ATOM 892 C C . VAL A 1 124 ? -19.394 11.527 18.113 1.00 59.31 124 VAL A C 1
ATOM 894 O O . VAL A 1 124 ? -19.949 12.591 18.383 1.00 59.31 124 VAL A O 1
ATOM 897 N N . SER A 1 125 ? -19.523 10.939 16.921 1.00 72.25 125 SER A N 1
ATOM 898 C CA . SER A 1 125 ? -20.334 11.506 15.831 1.00 72.25 125 SER A CA 1
ATOM 899 C C . SER A 1 125 ? -21.795 11.047 15.834 1.00 72.25 125 SER A C 1
ATOM 901 O O . SER A 1 125 ? -22.637 11.702 15.225 1.00 72.25 125 SER A O 1
ATOM 903 N N . GLY A 1 126 ? -22.105 9.932 16.497 1.00 74.31 126 GLY A N 1
ATOM 904 C CA . GLY A 1 126 ? -23.386 9.233 16.379 1.00 74.31 126 GLY A CA 1
ATOM 905 C C . GLY A 1 126 ? -23.592 8.565 15.015 1.00 74.31 126 GLY A C 1
ATOM 906 O O . GLY A 1 126 ? -24.666 8.023 14.761 1.00 74.31 126 GLY A O 1
ATOM 907 N N . GLU A 1 127 ? -22.598 8.617 14.122 1.00 75.69 127 GLU A N 1
ATOM 908 C CA . GLU A 1 127 ? -22.684 8.028 12.793 1.00 75.69 127 GLU A CA 1
ATOM 909 C C . GLU A 1 127 ? -22.282 6.556 12.805 1.00 75.69 127 GLU A C 1
ATOM 911 O O . GLU A 1 127 ? -21.390 6.114 13.532 1.00 75.69 127 GLU A O 1
ATOM 916 N N . ARG A 1 128 ? -22.912 5.796 11.911 1.00 70.12 128 ARG A N 1
ATOM 917 C CA . ARG A 1 128 ? -22.589 4.393 11.696 1.00 70.12 128 ARG A CA 1
ATOM 918 C C . ARG A 1 128 ? -21.389 4.262 10.765 1.00 70.12 128 ARG A C 1
ATOM 920 O O . ARG A 1 128 ? -21.504 4.466 9.553 1.00 70.12 128 ARG A O 1
ATOM 927 N N . VAL A 1 129 ? -20.246 3.871 11.315 1.00 64.44 129 VAL A N 1
ATOM 928 C CA . VAL A 1 129 ? -18.957 3.860 10.614 1.00 64.44 129 VAL A CA 1
ATOM 929 C C . VAL A 1 129 ? -18.340 2.464 10.562 1.00 64.44 129 VAL A C 1
ATOM 931 O O . VAL A 1 129 ? -18.623 1.590 11.377 1.00 64.44 129 VAL A O 1
ATOM 934 N N . GLU A 1 130 ? -17.484 2.225 9.569 1.00 61.72 130 GLU A N 1
ATOM 935 C CA . GLU A 1 130 ? -16.676 1.003 9.528 1.00 61.72 130 GLU A CA 1
ATOM 936 C C . GLU A 1 130 ? -15.552 1.071 10.566 1.00 61.72 130 GLU A C 1
ATOM 938 O O . GLU A 1 130 ? -14.817 2.062 10.622 1.00 61.72 130 GLU A O 1
ATOM 943 N N . LEU A 1 131 ? -15.341 -0.017 11.318 1.00 58.38 131 LEU A N 1
ATOM 944 C CA . LEU A 1 131 ? -14.128 -0.156 12.119 1.00 58.38 131 LEU A CA 1
ATOM 945 C C . LEU A 1 131 ? -12.931 -0.312 11.177 1.00 58.38 131 LEU A C 1
ATOM 947 O O . LEU A 1 131 ? -12.765 -1.340 10.514 1.00 58.38 131 LEU A O 1
ATOM 951 N N . ARG A 1 132 ? -12.100 0.729 11.124 1.00 61.59 132 ARG A N 1
ATOM 952 C CA . ARG A 1 132 ? -10.815 0.718 10.429 1.00 61.59 132 ARG A CA 1
ATOM 953 C C . ARG A 1 132 ? -9.711 0.970 11.430 1.00 61.59 132 ARG A C 1
ATOM 955 O O . ARG A 1 132 ? -9.602 2.072 11.969 1.00 61.59 132 ARG A O 1
ATOM 962 N N . ASP A 1 133 ? -8.868 -0.033 11.632 1.00 68.31 133 ASP A N 1
ATOM 963 C CA . ASP A 1 133 ? -7.578 0.205 12.255 1.00 68.31 133 ASP A CA 1
ATOM 964 C C . ASP A 1 133 ? -6.677 0.861 11.215 1.00 68.31 133 ASP A C 1
ATOM 966 O O . ASP A 1 133 ? -6.056 0.221 10.369 1.00 68.31 133 ASP A O 1
ATOM 970 N N . ARG A 1 134 ? -6.668 2.193 11.266 1.00 71.69 134 ARG A N 1
ATOM 971 C CA . ARG A 1 134 ? -5.894 3.014 10.340 1.00 71.69 134 ARG A CA 1
ATOM 972 C C . ARG A 1 134 ? -4.407 2.715 10.458 1.00 71.69 134 ARG A C 1
ATOM 974 O O . ARG A 1 134 ? -3.718 2.819 9.451 1.00 71.69 134 ARG A O 1
ATOM 981 N N . ARG A 1 135 ? -3.926 2.345 11.651 1.00 69.19 135 ARG A N 1
ATOM 982 C CA . ARG A 1 135 ? -2.519 2.018 11.877 1.00 69.19 135 ARG A CA 1
ATOM 983 C C . ARG A 1 135 ? -2.154 0.685 11.237 1.00 69.19 135 ARG A C 1
ATOM 985 O O . ARG A 1 135 ? -1.118 0.561 10.592 1.00 69.19 135 ARG A O 1
ATOM 992 N N . PHE A 1 136 ? -3.025 -0.298 11.384 1.00 74.94 136 PHE A N 1
ATOM 993 C CA . PHE A 1 136 ? -2.905 -1.580 10.709 1.00 74.94 136 PHE A CA 1
ATOM 994 C C . PHE A 1 136 ? -2.926 -1.405 9.184 1.00 74.94 136 PHE A C 1
ATOM 996 O O . PHE A 1 136 ? -2.021 -1.864 8.485 1.00 74.94 136 PHE A O 1
ATOM 1003 N N . ASP A 1 137 ? -3.905 -0.664 8.659 1.00 75.56 137 ASP A N 1
ATOM 1004 C CA . ASP A 1 137 ? -4.018 -0.386 7.226 1.00 75.56 137 ASP A CA 1
ATOM 1005 C C . ASP A 1 137 ? -2.812 0.405 6.686 1.00 75.56 137 ASP A C 1
ATOM 1007 O O . ASP A 1 137 ? -2.328 0.109 5.591 1.00 75.56 137 ASP A O 1
ATOM 1011 N N . SER A 1 138 ? -2.291 1.379 7.441 1.00 77.94 138 SER A N 1
ATOM 1012 C CA . SER A 1 138 ? -1.146 2.202 7.034 1.00 77.94 138 SER A CA 1
ATOM 1013 C C . SER A 1 138 ? 0.155 1.397 6.975 1.00 77.94 138 SER A C 1
ATOM 1015 O O . SER A 1 138 ? 0.895 1.486 5.992 1.00 77.94 138 SER A O 1
ATOM 1017 N N . VAL A 1 139 ? 0.415 0.545 7.970 1.00 78.19 139 VAL A N 1
ATOM 1018 C CA . VAL A 1 139 ? 1.578 -0.355 7.977 1.00 78.19 139 VAL A CA 1
ATOM 1019 C C . VAL A 1 139 ? 1.486 -1.366 6.831 1.00 78.19 139 VAL A C 1
ATOM 1021 O O . VAL A 1 139 ? 2.471 -1.611 6.126 1.00 78.19 139 VAL A O 1
ATOM 1024 N N . HIS A 1 140 ? 0.298 -1.918 6.575 1.00 85.88 140 HIS A N 1
ATOM 1025 C CA . HIS A 1 140 ? 0.109 -2.869 5.483 1.00 85.88 140 HIS A CA 1
ATOM 1026 C C . HIS A 1 140 ? 0.111 -2.231 4.089 1.00 85.88 140 HIS A C 1
ATOM 1028 O O . HIS A 1 140 ? 0.440 -2.926 3.129 1.00 85.88 140 HIS A O 1
ATOM 1034 N N . ALA A 1 141 ? -0.170 -0.932 3.953 1.00 89.75 141 ALA A N 1
ATOM 1035 C CA . ALA A 1 141 ? 0.003 -0.213 2.691 1.00 89.75 141 ALA A CA 1
ATOM 1036 C C . ALA A 1 141 ? 1.476 -0.202 2.248 1.00 89.75 141 ALA A C 1
ATOM 1038 O O . ALA A 1 141 ? 1.782 -0.538 1.10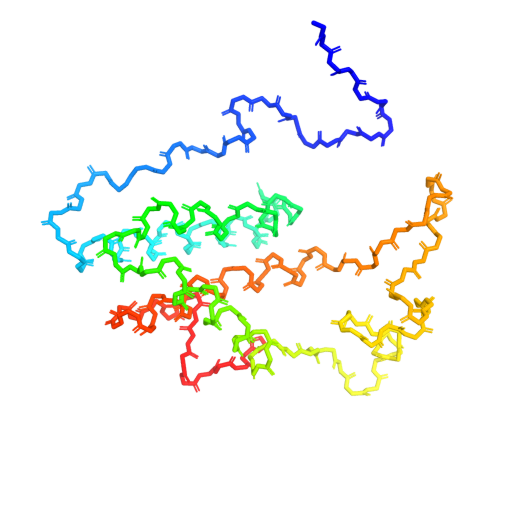4 1.00 89.75 141 ALA A O 1
ATOM 1039 N N . PHE A 1 142 ? 2.402 0.091 3.166 1.00 92.19 142 PHE A N 1
ATOM 1040 C CA . PHE A 1 142 ? 3.840 0.034 2.892 1.00 92.19 142 PHE A CA 1
ATOM 1041 C C . PHE A 1 142 ? 4.323 -1.395 2.607 1.00 92.19 142 PHE A C 1
ATOM 1043 O O . PHE A 1 142 ? 5.072 -1.613 1.652 1.00 92.19 142 PHE A O 1
ATOM 1050 N N . ARG A 1 143 ? 3.822 -2.393 3.349 1.00 92.56 143 ARG A N 1
ATOM 1051 C CA . ARG A 1 143 ? 4.122 -3.809 3.065 1.00 92.56 143 ARG A CA 1
ATOM 1052 C C . ARG A 1 143 ? 3.612 -4.258 1.695 1.00 92.56 143 ARG A C 1
ATOM 1054 O O . ARG A 1 143 ? 4.311 -4.991 0.998 1.00 92.56 143 ARG A O 1
ATOM 1061 N N . LEU A 1 144 ? 2.432 -3.799 1.277 1.00 93.50 144 LEU A N 1
ATOM 1062 C CA . LEU A 1 144 ? 1.908 -4.067 -0.062 1.00 93.50 144 LEU A CA 1
ATOM 1063 C C . LEU A 1 144 ? 2.820 -3.473 -1.144 1.00 93.50 144 LEU A C 1
ATOM 1065 O O . LEU A 1 144 ? 3.094 -4.146 -2.133 1.00 93.50 144 LEU A O 1
ATOM 1069 N N . ILE A 1 145 ? 3.334 -2.257 -0.951 1.00 94.75 145 ILE A N 1
ATOM 1070 C CA . ILE A 1 145 ? 4.285 -1.632 -1.885 1.00 94.75 145 ILE A CA 1
ATOM 1071 C C . ILE A 1 145 ? 5.547 -2.493 -2.034 1.00 94.75 145 ILE A C 1
ATOM 1073 O O . ILE A 1 145 ? 5.949 -2.809 -3.155 1.00 94.75 145 ILE A O 1
ATOM 1077 N N . GLY A 1 146 ? 6.129 -2.947 -0.920 1.00 94.88 146 GLY A N 1
ATOM 1078 C CA . GLY A 1 146 ? 7.273 -3.862 -0.954 1.00 94.88 146 GLY A CA 1
ATOM 1079 C C . GLY A 1 146 ? 6.959 -5.186 -1.660 1.00 94.88 146 GLY A C 1
ATOM 1080 O O . GLY A 1 146 ? 7.776 -5.691 -2.431 1.00 94.88 146 GLY A O 1
ATOM 1081 N N . TYR A 1 147 ? 5.761 -5.735 -1.441 1.00 95.25 147 TYR A N 1
ATOM 1082 C CA . TYR A 1 147 ? 5.303 -6.958 -2.100 1.00 95.25 147 TYR A CA 1
ATOM 1083 C C . TYR A 1 147 ? 5.158 -6.785 -3.618 1.00 95.25 147 TYR A C 1
ATOM 1085 O O . TYR A 1 147 ? 5.602 -7.644 -4.379 1.00 95.25 147 TYR A O 1
ATOM 1093 N N . LEU A 1 148 ? 4.594 -5.664 -4.071 1.00 96.00 148 LEU A N 1
ATOM 1094 C CA . LEU A 1 148 ? 4.456 -5.348 -5.493 1.00 96.00 148 LEU A CA 1
ATOM 1095 C C . LEU A 1 148 ? 5.823 -5.205 -6.175 1.00 96.00 148 LEU A C 1
ATOM 1097 O O . LEU A 1 148 ? 6.040 -5.782 -7.238 1.00 96.00 148 LEU A O 1
ATOM 1101 N N . LEU A 1 149 ? 6.768 -4.511 -5.536 1.00 95.31 149 LEU A N 1
ATOM 1102 C CA . LEU A 1 149 ? 8.150 -4.412 -6.015 1.00 95.31 149 LEU A CA 1
ATOM 1103 C C . LEU A 1 149 ? 8.832 -5.788 -6.095 1.00 95.31 149 LEU A C 1
ATOM 1105 O O . LEU A 1 149 ? 9.499 -6.097 -7.082 1.00 95.31 149 LEU A O 1
ATOM 1109 N N . ASN A 1 150 ? 8.601 -6.655 -5.105 1.00 95.19 150 ASN A N 1
ATOM 1110 C CA . ASN A 1 150 ? 9.099 -8.028 -5.126 1.00 95.19 150 ASN A CA 1
ATOM 1111 C C . ASN A 1 150 ? 8.530 -8.843 -6.303 1.00 95.19 150 ASN A C 1
ATOM 1113 O O . ASN A 1 150 ? 9.286 -9.556 -6.959 1.00 95.19 150 ASN A O 1
ATOM 1117 N N . LEU A 1 151 ? 7.231 -8.724 -6.604 1.00 94.50 151 LEU A N 1
ATOM 1118 C CA . LEU A 1 151 ? 6.622 -9.387 -7.768 1.00 94.50 151 LEU A CA 1
ATOM 1119 C C . LEU A 1 151 ? 7.173 -8.870 -9.103 1.00 94.50 151 LEU A C 1
ATOM 1121 O O . LEU A 1 151 ? 7.292 -9.647 -10.046 1.00 94.50 151 LEU A O 1
ATOM 1125 N N . ALA A 1 152 ? 7.548 -7.591 -9.173 1.00 92.88 152 ALA A N 1
ATOM 1126 C CA . ALA A 1 152 ? 8.203 -7.001 -10.341 1.00 92.88 152 ALA A CA 1
ATOM 1127 C C . ALA A 1 152 ? 9.678 -7.424 -10.506 1.00 92.88 152 ALA A C 1
ATOM 1129 O O . ALA A 1 152 ? 10.330 -6.997 -11.454 1.00 92.88 152 ALA A O 1
ATOM 1130 N N . GLY A 1 153 ? 10.224 -8.241 -9.596 1.00 94.69 153 GLY A N 1
ATOM 1131 C CA . GLY A 1 153 ? 11.623 -8.677 -9.626 1.00 94.69 153 GLY A CA 1
ATOM 1132 C C . GLY A 1 153 ? 12.607 -7.711 -8.956 1.00 94.69 153 GLY A C 1
ATOM 1133 O O . GLY A 1 153 ? 13.815 -7.924 -9.038 1.00 94.69 153 GLY A O 1
ATOM 1134 N N . TYR A 1 154 ? 12.115 -6.684 -8.256 1.00 94.94 154 TYR A N 1
ATOM 1135 C CA . TYR A 1 154 ? 12.925 -5.665 -7.584 1.00 94.94 154 TYR A CA 1
ATOM 1136 C C . TYR A 1 154 ? 12.659 -5.668 -6.069 1.00 94.94 154 TYR A C 1
ATOM 1138 O O . TYR A 1 154 ? 11.947 -4.805 -5.560 1.00 94.94 154 TYR A O 1
ATOM 1146 N N . PRO A 1 155 ? 13.173 -6.647 -5.307 1.00 94.19 155 PRO A N 1
ATOM 1147 C CA . PRO A 1 155 ? 12.810 -6.813 -3.902 1.00 94.19 155 PRO A CA 1
ATOM 1148 C C . PRO A 1 155 ? 13.212 -5.606 -3.039 1.00 94.19 155 PRO A C 1
ATOM 1150 O O . PRO A 1 155 ? 14.384 -5.243 -2.970 1.00 94.19 155 PRO A O 1
ATOM 1153 N N . CYS A 1 156 ? 12.244 -5.049 -2.307 1.00 95.25 156 CYS A N 1
ATOM 1154 C CA . CYS A 1 156 ? 12.442 -3.986 -1.319 1.00 95.25 156 CYS A CA 1
ATOM 1155 C C . CYS A 1 156 ? 12.243 -4.552 0.096 1.00 95.25 156 CYS A C 1
ATOM 1157 O O . CYS A 1 156 ? 11.133 -4.542 0.632 1.00 95.25 156 CYS A O 1
ATOM 1159 N N . ARG A 1 157 ? 13.314 -5.110 0.678 1.00 94.00 157 ARG A N 1
ATOM 1160 C CA . ARG A 1 157 ? 13.238 -5.905 1.922 1.00 94.00 157 ARG A CA 1
ATOM 1161 C C . ARG A 1 157 ? 12.849 -5.103 3.161 1.00 94.00 157 ARG A C 1
ATOM 1163 O O . ARG A 1 157 ? 12.287 -5.698 4.075 1.00 94.00 157 ARG A O 1
ATOM 1170 N N . ASP A 1 158 ? 13.107 -3.799 3.163 1.00 92.38 158 ASP A N 1
ATOM 1171 C CA . ASP A 1 158 ? 12.704 -2.900 4.251 1.00 92.38 158 ASP A CA 1
ATOM 1172 C C . ASP A 1 158 ? 11.176 -2.775 4.339 1.00 92.38 158 ASP A C 1
ATOM 1174 O O . ASP A 1 158 ? 10.615 -2.703 5.428 1.00 92.38 158 ASP A O 1
ATOM 1178 N N . LEU A 1 159 ? 10.492 -2.823 3.189 1.00 92.31 159 LEU A N 1
ATOM 1179 C CA . LEU A 1 159 ? 9.035 -2.747 3.109 1.00 92.31 159 LEU A CA 1
ATOM 1180 C C . LEU A 1 159 ? 8.374 -4.129 3.158 1.00 92.31 159 LEU A C 1
ATOM 1182 O O . LEU A 1 159 ? 7.342 -4.304 3.801 1.00 92.31 159 LEU A O 1
ATOM 1186 N N . PHE A 1 160 ? 8.945 -5.127 2.480 1.00 92.56 160 PHE A N 1
ATOM 1187 C CA . PHE A 1 160 ? 8.440 -6.499 2.478 1.00 92.56 160 PHE A CA 1
ATOM 1188 C C . PHE A 1 160 ? 9.578 -7.503 2.319 1.00 92.56 160 PHE A C 1
ATOM 1190 O O . PHE A 1 160 ? 10.251 -7.556 1.287 1.00 92.56 160 PHE A O 1
ATOM 1197 N N . ASN A 1 161 ? 9.749 -8.364 3.319 1.00 90.94 161 ASN A N 1
ATOM 1198 C CA . ASN A 1 161 ? 10.711 -9.452 3.256 1.00 90.94 161 ASN A CA 1
ATOM 1199 C C . ASN A 1 161 ? 10.001 -10.778 2.921 1.00 90.94 161 ASN A C 1
ATOM 1201 O O . ASN A 1 161 ? 9.338 -11.335 3.796 1.00 90.94 161 ASN A O 1
ATOM 1205 N N . PRO A 1 162 ? 10.162 -11.351 1.711 1.00 86.12 162 PRO A N 1
ATOM 1206 C CA . PRO A 1 162 ? 9.526 -12.622 1.353 1.00 86.12 162 PRO A CA 1
ATOM 1207 C C . PRO A 1 162 ? 10.035 -13.809 2.182 1.00 86.12 162 PRO A C 1
ATOM 1209 O O .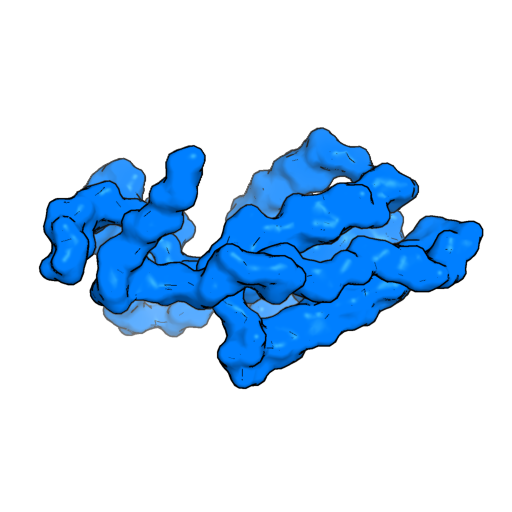 PRO A 1 162 ? 9.325 -14.801 2.308 1.00 86.12 162 PRO A O 1
ATOM 1212 N N . ALA A 1 163 ? 11.230 -13.717 2.783 1.00 87.88 163 ALA A N 1
ATOM 1213 C CA . ALA A 1 163 ? 11.721 -14.732 3.719 1.00 87.88 163 ALA A CA 1
ATOM 1214 C C . ALA A 1 163 ? 10.980 -14.686 5.066 1.00 87.88 163 ALA A C 1
ATOM 1216 O O . ALA A 1 163 ? 11.035 -15.632 5.849 1.00 87.88 163 ALA A O 1
ATOM 1217 N N . GLN A 1 164 ? 10.310 -13.570 5.349 1.00 82.69 164 GLN A N 1
ATOM 1218 C CA . GLN A 1 164 ? 9.589 -13.285 6.583 1.00 82.69 164 GLN A CA 1
ATOM 1219 C C . GLN A 1 164 ? 8.255 -12.603 6.243 1.00 82.69 164 GLN A C 1
ATOM 1221 O O . GLN A 1 164 ? 7.995 -11.477 6.667 1.00 82.69 164 GLN A O 1
ATOM 1226 N N . PRO A 1 165 ? 7.386 -13.271 5.461 1.00 74.69 165 PRO A N 1
ATOM 1227 C CA . PRO A 1 165 ? 6.22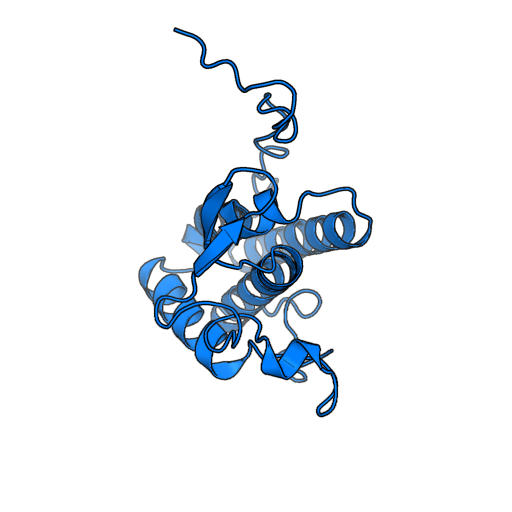7 -12.630 4.840 1.00 74.69 165 PRO A CA 1
ATOM 1228 C C . PRO A 1 165 ? 5.150 -12.236 5.862 1.00 74.69 165 PRO A C 1
ATOM 1230 O O . PRO A 1 165 ? 4.223 -11.496 5.535 1.00 74.69 165 PRO A O 1
ATOM 1233 N N . ARG A 1 166 ? 5.287 -12.732 7.099 1.00 69.25 166 ARG A N 1
ATOM 1234 C CA . ARG A 1 166 ? 4.399 -12.519 8.240 1.00 69.25 166 ARG A CA 1
ATOM 1235 C C . ARG A 1 166 ? 5.132 -11.957 9.463 1.00 69.25 166 ARG A C 1
ATOM 1237 O O . ARG A 1 166 ? 4.896 -12.426 10.567 1.00 69.25 166 ARG A O 1
ATOM 1244 N N . ARG A 1 167 ? 6.114 -11.075 9.284 1.00 59.75 167 ARG A N 1
ATOM 1245 C CA . ARG A 1 167 ? 6.841 -10.559 10.449 1.00 59.75 167 ARG A CA 1
ATOM 1246 C C . ARG A 1 167 ? 6.056 -9.495 11.214 1.00 59.75 167 ARG A C 1
ATOM 1248 O O . ARG A 1 167 ? 5.547 -8.573 10.579 1.00 59.75 167 ARG A O 1
ATOM 1255 N N . GLU A 1 168 ? 6.035 -9.723 12.529 1.00 48.44 168 GLU A N 1
ATOM 1256 C CA . GLU A 1 168 ? 5.740 -8.821 13.654 1.00 48.44 168 GLU A CA 1
ATOM 1257 C C . GLU A 1 168 ? 6.752 -7.667 13.737 1.00 48.44 168 GLU A C 1
ATOM 1259 O O . GLU A 1 168 ? 7.949 -7.916 13.434 1.00 48.44 168 GLU A O 1
#